Protein AF-A0AA44NGI5-F1 (afdb_monomer_lite)

Secondary structure (DSSP, 8-state):
------TT-EESS-EE-TT-------TT-EESS-EE-TTS------TT-EESS-EE--GGG-TTEEEEEEETTTTEEEEEEE-SSSEEEEETTEEEEHHHHHHHHHTT--HHHHHHHHHHHHHHHHHHHHHHS---

Structure (mmCIF, N/CA/C/O backbone):
data_AF-A0AA44NGI5-F1
#
_entry.id   AF-A0AA44NGI5-F1
#
loop_
_atom_site.group_PDB
_atom_site.id
_atom_site.type_symbol
_atom_site.label_atom_id
_atom_site.label_alt_id
_atom_site.label_comp_id
_atom_site.label_asym_id
_atom_site.label_entity_id
_atom_site.label_seq_id
_atom_site.pdbx_PDB_ins_code
_atom_site.Cartn_x
_atom_site.Cartn_y
_atom_site.Cartn_z
_atom_site.occupancy
_atom_site.B_iso_or_equiv
_atom_site.auth_seq_id
_atom_site.auth_comp_id
_atom_site.auth_asym_id
_atom_site.auth_atom_id
_atom_site.pdbx_PDB_model_num
ATOM 1 N N . SER A 1 1 ? -25.410 -7.204 5.770 1.00 76.94 1 SER A N 1
ATOM 2 C CA . SER A 1 1 ? -24.170 -6.489 5.406 1.00 76.94 1 SER A CA 1
ATOM 3 C C . SER A 1 1 ? -23.171 -6.685 6.531 1.00 76.94 1 SER A C 1
ATOM 5 O O . SER A 1 1 ? -23.611 -6.686 7.675 1.00 76.94 1 SER A O 1
ATOM 7 N N . ILE A 1 2 ? -21.887 -6.899 6.233 1.00 86.56 2 ILE A N 1
ATOM 8 C CA . ILE A 1 2 ? -20.831 -6.943 7.256 1.00 86.56 2 ILE A CA 1
ATOM 9 C C . ILE A 1 2 ? -20.459 -5.514 7.665 1.00 86.56 2 ILE A C 1
ATOM 11 O O . ILE A 1 2 ? -20.371 -4.628 6.813 1.00 86.56 2 ILE A O 1
ATOM 15 N N . THR A 1 3 ? -20.280 -5.290 8.965 1.00 91.75 3 THR A N 1
ATOM 16 C CA . THR A 1 3 ? -19.990 -3.964 9.537 1.00 91.75 3 THR A CA 1
ATOM 17 C C . THR A 1 3 ? -18.663 -3.908 10.290 1.00 91.75 3 THR A C 1
ATOM 19 O O . THR A 1 3 ? -18.153 -2.817 10.512 1.00 91.75 3 THR A O 1
ATOM 22 N N . ALA A 1 4 ? -18.082 -5.057 10.648 1.00 95.25 4 ALA A N 1
ATOM 23 C CA . ALA A 1 4 ? -16.792 -5.161 11.325 1.00 95.25 4 ALA A CA 1
ATOM 24 C C . ALA A 1 4 ? -16.111 -6.499 11.002 1.00 95.25 4 ALA A C 1
ATOM 26 O O . ALA A 1 4 ? -16.779 -7.472 10.641 1.00 95.25 4 ALA A O 1
ATOM 27 N N . LEU A 1 5 ? -14.788 -6.538 11.157 1.00 97.12 5 LEU A N 1
ATOM 28 C CA . LEU A 1 5 ? -13.979 -7.756 11.108 1.00 97.12 5 LEU A CA 1
ATOM 29 C C . LEU A 1 5 ? -13.543 -8.137 12.529 1.00 97.12 5 LEU A C 1
ATOM 31 O O . LEU A 1 5 ? -13.400 -7.244 13.363 1.00 97.12 5 LEU A O 1
ATOM 35 N N . PRO A 1 6 ? -13.326 -9.431 12.816 1.00 95.94 6 PRO A N 1
ATOM 36 C CA . PRO A 1 6 ? -12.776 -9.849 14.098 1.00 95.94 6 PRO A CA 1
ATOM 37 C C . PRO A 1 6 ? -11.328 -9.375 14.263 1.00 95.94 6 PRO A C 1
ATOM 39 O O . PRO A 1 6 ? -10.570 -9.297 13.292 1.00 95.94 6 PRO A O 1
ATOM 42 N N . ASP A 1 7 ? -10.933 -9.125 15.509 1.00 95.56 7 ASP A N 1
ATOM 43 C CA . ASP A 1 7 ? -9.549 -8.810 15.855 1.00 95.56 7 ASP A CA 1
ATOM 44 C C . ASP A 1 7 ? -8.605 -9.955 15.462 1.00 95.56 7 ASP A C 1
ATOM 46 O O . ASP A 1 7 ? -8.960 -11.133 15.536 1.00 95.56 7 ASP A O 1
ATOM 50 N N . ASN A 1 8 ? -7.376 -9.604 15.068 1.00 93.44 8 ASN A N 1
ATOM 51 C CA . ASN A 1 8 ? -6.327 -10.552 14.661 1.00 93.44 8 ASN A CA 1
ATOM 52 C C . ASN A 1 8 ? -6.733 -11.488 13.503 1.00 93.44 8 ASN A C 1
ATOM 54 O O . ASN A 1 8 ? -6.226 -12.608 13.386 1.00 93.44 8 ASN A O 1
ATOM 58 N N . LEU A 1 9 ? -7.652 -11.045 12.635 1.00 97.31 9 LEU A N 1
ATOM 59 C CA . LEU A 1 9 ? -8.062 -11.809 11.462 1.00 97.31 9 LEU A CA 1
ATOM 60 C C . LEU A 1 9 ? -6.860 -12.116 10.558 1.00 97.31 9 LEU A C 1
ATOM 62 O O . LEU A 1 9 ? -6.165 -11.218 10.082 1.00 97.31 9 LEU A O 1
ATOM 66 N N . THR A 1 10 ? -6.677 -13.402 10.264 1.00 98.06 10 THR A N 1
ATOM 67 C CA . THR A 1 10 ? -5.728 -13.889 9.260 1.00 98.06 10 THR A CA 1
ATOM 68 C C . THR A 1 10 ? -6.492 -14.533 8.111 1.00 98.06 10 THR A C 1
ATOM 70 O O . THR A 1 10 ? -7.243 -15.488 8.307 1.00 98.06 10 THR A O 1
ATOM 73 N N . VAL A 1 11 ? -6.278 -14.032 6.898 1.00 98.19 11 VAL A N 1
ATOM 74 C CA . VAL A 1 11 ? -6.836 -14.575 5.657 1.00 98.19 11 VAL A CA 1
ATOM 75 C C . VAL A 1 11 ? -5.684 -15.096 4.809 1.00 98.19 11 VAL A C 1
ATOM 77 O O . VAL A 1 11 ? -4.887 -14.314 4.311 1.00 98.19 11 VAL A O 1
ATOM 80 N N . GLY A 1 12 ? -5.583 -16.413 4.608 1.00 97.75 12 GLY A N 1
ATOM 81 C CA . GLY A 1 12 ? -4.478 -17.004 3.833 1.00 97.75 12 GLY A CA 1
ATOM 82 C C . GLY A 1 12 ? -4.503 -16.684 2.330 1.00 97.75 12 GLY A C 1
ATOM 83 O O . GLY A 1 12 ? -3.488 -16.819 1.657 1.00 97.75 12 GLY A O 1
ATOM 84 N N . GLY A 1 13 ? -5.655 -16.259 1.806 1.00 97.38 13 GLY A N 1
ATOM 85 C CA . GLY A 1 13 ? -5.859 -15.918 0.400 1.00 97.38 13 GLY A CA 1
ATOM 86 C C . GLY A 1 13 ? -6.241 -14.455 0.209 1.00 97.38 13 GLY A C 1
ATOM 87 O O . GLY A 1 13 ? -5.542 -13.549 0.657 1.00 97.38 13 GLY A O 1
ATOM 88 N N . TRP A 1 14 ? -7.349 -14.228 -0.487 1.00 97.81 14 TRP A N 1
ATOM 89 C CA . TRP A 1 14 ? -7.834 -12.897 -0.848 1.00 97.81 14 TRP A CA 1
ATOM 90 C C . TRP A 1 14 ? -8.938 -12.426 0.092 1.00 97.81 14 TRP A C 1
ATOM 92 O O . TRP A 1 14 ? -9.757 -13.234 0.532 1.00 97.81 14 TRP A O 1
ATOM 102 N N . LEU A 1 15 ? -8.985 -11.122 0.356 1.00 98.12 15 LEU A N 1
ATOM 103 C CA . LEU A 1 15 ? -10.035 -10.491 1.147 1.00 98.12 15 LEU A CA 1
ATOM 104 C C . LEU A 1 15 ? -10.689 -9.358 0.345 1.00 98.12 15 LEU A C 1
ATOM 106 O O . LEU A 1 15 ? -10.100 -8.296 0.141 1.00 98.12 15 LEU A O 1
ATOM 110 N N . ASP A 1 16 ? -11.923 -9.593 -0.099 1.00 97.81 16 ASP A N 1
ATOM 111 C CA . ASP A 1 16 ? -12.752 -8.599 -0.783 1.00 97.81 16 ASP A CA 1
ATOM 112 C C . ASP A 1 16 ? -13.710 -7.930 0.208 1.00 97.81 16 ASP A C 1
ATOM 114 O O . ASP A 1 16 ? -14.645 -8.562 0.703 1.00 97.81 16 ASP A O 1
ATOM 118 N N . LEU A 1 17 ? -13.479 -6.649 0.501 1.00 97.88 17 LEU A N 1
ATOM 119 C CA . LEU A 1 17 ? -14.368 -5.812 1.313 1.00 97.88 17 LEU A CA 1
ATOM 120 C C . LEU A 1 17 ? -15.070 -4.745 0.465 1.00 97.88 17 LEU A C 1
ATOM 122 O O . LEU A 1 17 ? -15.661 -3.807 1.015 1.00 97.88 17 LEU A O 1
ATOM 126 N N . ARG A 1 18 ? -15.017 -4.858 -0.865 1.00 97.44 18 ARG A N 1
ATOM 127 C CA . ARG A 1 18 ? -15.492 -3.829 -1.783 1.00 97.44 18 ARG A CA 1
ATOM 128 C C . ARG A 1 18 ? -16.975 -3.537 -1.571 1.00 97.44 18 ARG A C 1
ATOM 130 O O . ARG A 1 18 ? -17.823 -4.420 -1.662 1.00 97.44 18 ARG A O 1
ATOM 137 N N . GLY A 1 19 ? -17.299 -2.267 -1.334 1.00 96.62 19 GLY A N 1
ATOM 138 C CA . GLY A 1 19 ? -18.678 -1.807 -1.136 1.00 96.62 19 GLY A CA 1
ATOM 139 C C . GLY A 1 19 ? -19.339 -2.270 0.168 1.00 96.62 19 GLY A C 1
ATOM 140 O O . GLY A 1 19 ? -20.548 -2.106 0.324 1.00 96.62 19 GLY A O 1
ATOM 141 N N . THR A 1 20 ? -18.580 -2.851 1.101 1.00 97.31 20 THR A N 1
ATOM 142 C CA . THR A 1 20 ? -19.091 -3.175 2.439 1.00 97.31 20 THR A CA 1
ATOM 143 C C . THR A 1 20 ? -19.243 -1.914 3.294 1.00 97.31 20 THR A C 1
ATOM 145 O O . THR A 1 20 ? -18.632 -0.879 3.029 1.00 97.31 20 THR A O 1
ATOM 148 N N . SER A 1 21 ? -20.044 -2.005 4.359 1.00 96.31 21 SER A N 1
ATOM 149 C CA . SER A 1 21 ? -20.269 -0.908 5.314 1.00 96.31 21 SER A CA 1
ATOM 150 C C . SER A 1 21 ? -19.185 -0.818 6.397 1.00 96.31 21 SER A C 1
ATOM 152 O O . SER A 1 21 ? -19.403 -0.182 7.424 1.00 96.31 21 SER A O 1
ATOM 154 N N . ILE A 1 22 ? -18.043 -1.481 6.196 1.00 96.81 22 ILE A N 1
ATOM 155 C CA . ILE A 1 22 ? -16.914 -1.442 7.124 1.00 96.81 22 ILE A CA 1
ATOM 156 C C . ILE A 1 22 ? -16.314 -0.033 7.131 1.00 96.81 22 ILE A C 1
ATOM 158 O O . ILE A 1 22 ? -16.100 0.586 6.083 1.00 96.81 22 ILE A O 1
ATOM 162 N N . THR A 1 23 ? -16.036 0.455 8.335 1.00 96.88 23 THR A N 1
ATOM 163 C CA . THR A 1 23 ? -15.467 1.784 8.591 1.00 96.88 23 THR A CA 1
ATOM 164 C C . THR A 1 23 ? -14.026 1.731 9.098 1.00 96.88 23 THR A C 1
ATOM 166 O O . THR A 1 23 ? -13.324 2.732 9.002 1.00 96.88 23 THR A O 1
ATOM 169 N N . ALA A 1 24 ? -13.563 0.581 9.596 1.00 97.31 24 ALA A N 1
ATOM 170 C CA . ALA A 1 24 ? -12.203 0.383 10.092 1.00 97.31 24 ALA A CA 1
ATOM 171 C C . ALA A 1 24 ? -11.735 -1.066 9.889 1.00 97.31 24 ALA A C 1
ATOM 173 O O . ALA A 1 24 ? -12.543 -1.997 9.876 1.00 97.31 24 ALA A O 1
ATOM 174 N N . LEU A 1 25 ? -10.422 -1.247 9.744 1.00 97.94 25 LEU A N 1
ATOM 175 C CA . LEU A 1 25 ? -9.769 -2.557 9.769 1.00 97.94 25 LEU A CA 1
ATOM 176 C C . LEU A 1 25 ? -9.224 -2.826 11.181 1.00 97.94 25 LEU A C 1
ATOM 178 O O . LEU A 1 25 ? -8.830 -1.870 11.846 1.00 97.94 25 LEU A O 1
ATOM 182 N N . PRO A 1 26 ? -9.168 -4.090 11.633 1.00 96.31 26 PRO A N 1
ATOM 183 C CA . PRO A 1 26 ? -8.514 -4.434 12.889 1.00 96.31 26 PRO A CA 1
ATOM 184 C C . PRO A 1 26 ? -6.997 -4.256 12.755 1.00 96.31 26 PRO A C 1
ATOM 186 O O . PRO A 1 26 ? -6.440 -4.499 11.680 1.00 96.31 26 PRO A O 1
ATOM 189 N N . ASP A 1 27 ? -6.330 -3.886 13.851 1.00 93.75 27 ASP A N 1
ATOM 190 C CA . ASP A 1 27 ? -4.924 -3.464 13.819 1.00 93.75 27 ASP A CA 1
ATOM 191 C C . ASP A 1 27 ? -3.988 -4.511 13.205 1.00 93.75 27 ASP A C 1
ATOM 193 O O . ASP A 1 27 ? -3.142 -4.181 12.379 1.00 93.75 27 ASP A O 1
ATOM 197 N N . ASN A 1 28 ? -4.183 -5.784 13.559 1.00 93.75 28 ASN A N 1
ATOM 198 C CA . ASN A 1 28 ? -3.326 -6.906 13.161 1.00 93.75 28 ASN A CA 1
ATOM 199 C C . ASN A 1 28 ? -3.899 -7.720 11.984 1.00 93.75 28 ASN A C 1
ATOM 201 O O . ASN A 1 28 ? -3.768 -8.947 11.950 1.00 93.75 28 ASN A O 1
ATOM 205 N N . LEU A 1 29 ? -4.586 -7.068 11.039 1.00 97.19 29 LEU A N 1
ATOM 206 C CA . LEU A 1 29 ? -5.109 -7.744 9.850 1.00 97.19 29 LEU A CA 1
ATOM 207 C C . LEU A 1 29 ? -3.965 -8.282 8.977 1.00 97.19 29 LEU A C 1
ATOM 209 O O . LEU A 1 29 ? -3.137 -7.522 8.471 1.00 97.19 29 LEU A O 1
ATOM 213 N N . THR A 1 30 ? -3.975 -9.593 8.735 1.00 97.31 30 THR A N 1
ATOM 214 C CA . THR A 1 30 ? -3.052 -10.257 7.805 1.00 97.31 30 THR A CA 1
ATOM 215 C C . THR A 1 30 ? -3.817 -10.872 6.637 1.00 97.31 30 THR A C 1
ATOM 217 O O . THR A 1 30 ? -4.721 -11.683 6.837 1.00 97.31 30 THR A O 1
ATOM 220 N N . VAL A 1 31 ? -3.437 -10.522 5.408 1.00 98.06 31 VAL A N 1
ATOM 221 C CA . VAL A 1 31 ? -4.006 -11.056 4.161 1.00 98.06 31 VAL A CA 1
ATOM 222 C C . VAL A 1 31 ? -2.879 -11.618 3.296 1.00 98.06 31 VAL A C 1
ATOM 224 O O . VAL A 1 31 ? -1.964 -10.894 2.924 1.00 98.06 31 VAL A O 1
ATOM 227 N N . GLY A 1 32 ? -2.925 -12.905 2.957 1.00 97.69 32 GLY A N 1
ATOM 228 C CA . GLY A 1 32 ? -1.864 -13.594 2.214 1.00 97.69 32 GLY A CA 1
ATOM 229 C C . GLY A 1 32 ? -1.790 -13.228 0.728 1.00 97.69 32 GLY A C 1
ATOM 230 O O . GLY A 1 32 ? -0.732 -13.351 0.120 1.00 97.69 32 GLY A O 1
ATOM 231 N N . GLY A 1 33 ? -2.889 -12.758 0.138 1.00 96.94 33 GLY A N 1
ATOM 232 C CA . GLY A 1 33 ? -2.953 -12.283 -1.243 1.00 96.94 33 GLY A CA 1
ATOM 233 C C . GLY A 1 33 ? -3.406 -10.829 -1.330 1.00 96.94 33 GLY A C 1
ATOM 234 O O . GLY A 1 33 ? -2.785 -9.963 -0.723 1.00 96.94 33 GLY A O 1
ATOM 235 N N . TRP A 1 34 ? -4.445 -10.529 -2.118 1.00 97.56 34 TRP A N 1
ATOM 236 C CA . TRP A 1 34 ? -4.930 -9.157 -2.279 1.00 97.56 34 TRP A CA 1
ATOM 237 C C . TRP A 1 34 ? -6.020 -8.771 -1.275 1.00 97.56 34 TRP A C 1
ATOM 239 O O . TRP A 1 34 ? -6.818 -9.608 -0.850 1.00 97.56 34 TRP A O 1
ATOM 249 N N . LEU A 1 35 ? -6.058 -7.479 -0.951 1.00 98.19 35 LEU A N 1
ATOM 250 C CA . LEU A 1 35 ? -7.065 -6.818 -0.128 1.00 98.19 35 LEU A CA 1
ATOM 251 C C . LEU A 1 35 ? -7.742 -5.714 -0.953 1.00 98.19 35 LEU A C 1
ATOM 253 O O . LEU A 1 35 ? -7.064 -4.810 -1.445 1.00 98.19 35 LEU A O 1
ATOM 257 N N . ASP A 1 36 ? -9.066 -5.776 -1.110 1.00 98.06 36 ASP A N 1
ATOM 258 C CA . ASP A 1 36 ? -9.848 -4.738 -1.798 1.00 98.06 36 ASP A CA 1
ATOM 259 C C . ASP A 1 36 ? -10.740 -3.969 -0.820 1.00 98.06 36 ASP A C 1
ATOM 261 O O . ASP A 1 36 ? -11.684 -4.514 -0.253 1.00 98.06 36 ASP A O 1
ATOM 265 N N . LEU A 1 37 ? -10.440 -2.683 -0.645 1.00 98.06 37 LEU A N 1
ATOM 266 C CA . LEU A 1 37 ? -11.145 -1.744 0.229 1.00 98.06 37 LEU A CA 1
ATOM 267 C C . LEU A 1 37 ? -11.987 -0.731 -0.559 1.00 98.06 37 LEU A C 1
ATOM 269 O O . LEU A 1 37 ? -12.525 0.220 0.019 1.00 98.06 37 LEU A O 1
ATOM 273 N N . ARG A 1 38 ? -12.086 -0.853 -1.888 1.00 97.25 38 ARG A N 1
ATOM 274 C CA . ARG A 1 38 ? -12.751 0.163 -2.716 1.00 97.25 38 ARG A CA 1
ATOM 275 C C . ARG A 1 38 ? -14.235 0.267 -2.367 1.00 97.25 38 ARG A C 1
ATOM 277 O O . ARG A 1 38 ? -14.951 -0.719 -2.255 1.00 97.25 38 ARG A O 1
ATOM 284 N N . GLY A 1 39 ? -14.732 1.492 -2.230 1.00 96.69 39 GLY A N 1
ATOM 285 C CA . GLY A 1 39 ? -16.141 1.723 -1.895 1.00 96.69 39 GLY A CA 1
ATOM 286 C C . GLY A 1 39 ? -16.512 1.425 -0.439 1.00 96.69 39 GLY A C 1
ATOM 287 O O . GLY A 1 39 ? -17.696 1.454 -0.130 1.00 96.69 39 GLY A O 1
ATOM 288 N N . THR A 1 40 ? -15.536 1.176 0.438 1.00 97.50 40 THR A N 1
ATOM 289 C CA . THR A 1 40 ? -15.743 1.208 1.894 1.00 97.50 40 THR A CA 1
ATOM 290 C C . THR A 1 40 ? -15.733 2.649 2.420 1.00 97.50 40 THR A C 1
ATOM 292 O O . THR A 1 40 ? -15.393 3.595 1.695 1.00 97.50 40 THR A O 1
ATOM 295 N N . SER A 1 41 ? -16.091 2.808 3.696 1.00 96.62 41 SER A N 1
ATOM 296 C CA . SER A 1 41 ? -15.997 4.069 4.442 1.00 96.62 41 SER A CA 1
ATOM 297 C C . SER A 1 41 ? -14.711 4.171 5.273 1.00 96.62 41 SER A C 1
ATOM 299 O O . SER A 1 41 ? -14.633 5.009 6.165 1.00 96.62 41 SER A O 1
ATOM 301 N N . ILE A 1 42 ? -13.716 3.323 4.997 1.00 97.94 42 ILE A N 1
ATOM 302 C CA . ILE A 1 42 ? -12.412 3.354 5.662 1.00 97.94 42 ILE A CA 1
ATOM 303 C C . ILE A 1 42 ? -11.669 4.632 5.265 1.00 97.94 42 ILE A C 1
ATOM 305 O O . ILE A 1 42 ? -11.548 4.943 4.079 1.00 97.94 42 ILE A O 1
ATOM 309 N N . THR A 1 43 ? -11.152 5.345 6.266 1.00 97.75 43 THR A N 1
ATOM 310 C CA . THR A 1 43 ? -10.385 6.589 6.085 1.00 97.75 43 THR A CA 1
ATOM 311 C C . THR A 1 43 ? -8.939 6.491 6.556 1.00 97.75 43 THR A C 1
ATOM 313 O O . THR A 1 43 ? -8.176 7.419 6.329 1.00 97.75 43 THR A O 1
ATOM 316 N N . ALA A 1 44 ? -8.542 5.402 7.211 1.00 97.00 44 ALA A N 1
ATOM 317 C CA . ALA A 1 44 ? -7.172 5.175 7.662 1.00 97.00 44 ALA A CA 1
ATOM 318 C C . ALA A 1 44 ? -6.839 3.679 7.625 1.00 97.00 44 ALA A C 1
ATOM 320 O O . ALA A 1 44 ? -7.719 2.836 7.813 1.00 97.00 44 ALA A O 1
ATOM 321 N N . LEU A 1 45 ? -5.573 3.357 7.371 1.00 97.19 45 LEU A N 1
ATOM 322 C CA . LEU A 1 45 ? -5.047 1.993 7.445 1.00 97.19 45 LEU A CA 1
ATOM 323 C C . LEU A 1 45 ? -4.404 1.749 8.820 1.00 97.19 45 LEU A C 1
ATOM 325 O O . LEU A 1 45 ? -3.836 2.690 9.370 1.00 97.19 45 LEU A O 1
ATOM 329 N N . PRO A 1 46 ? -4.463 0.528 9.376 1.00 95.12 46 PRO A N 1
ATOM 330 C CA . PRO A 1 46 ? -3.851 0.253 10.666 1.00 95.12 46 PRO A CA 1
ATOM 331 C C . PRO A 1 46 ? -2.334 0.093 10.561 1.00 95.12 46 PRO A C 1
ATOM 333 O O . PRO A 1 46 ? -1.811 -0.371 9.543 1.00 95.12 46 PRO A O 1
ATOM 336 N N . ASP A 1 47 ? -1.647 0.389 11.663 1.00 90.38 47 ASP A N 1
ATOM 337 C CA . ASP A 1 47 ? -0.192 0.306 11.754 1.00 90.38 47 ASP A CA 1
ATOM 338 C C . ASP A 1 47 ? 0.337 -1.132 11.645 1.00 90.38 47 ASP A C 1
ATOM 340 O O . ASP A 1 47 ? 1.502 -1.294 11.355 1.00 90.38 47 ASP A O 1
ATOM 344 N N . ASN A 1 48 ? -0.450 -2.202 11.801 1.00 92.62 48 ASN A N 1
ATOM 345 C CA . ASN A 1 48 ? 0.061 -3.579 11.646 1.00 92.62 48 ASN A CA 1
ATOM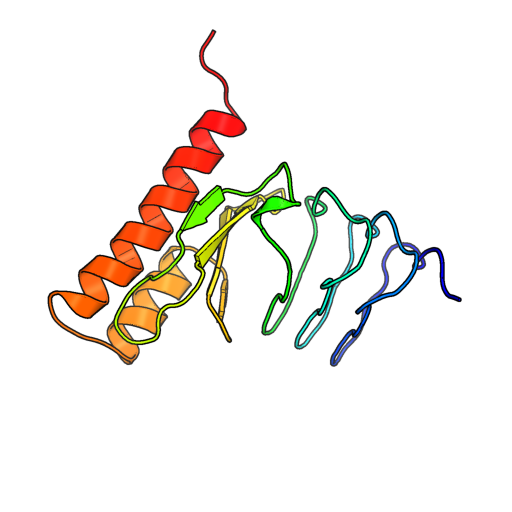 346 C C . ASN A 1 48 ? -0.572 -4.340 10.466 1.00 92.62 48 ASN A C 1
ATOM 348 O O . ASN A 1 48 ? -0.617 -5.574 10.464 1.00 92.62 48 ASN A O 1
ATOM 352 N N . LEU A 1 49 ? -1.021 -3.618 9.428 1.00 95.31 49 LEU A N 1
ATOM 353 C CA . LEU A 1 49 ? -1.554 -4.229 8.210 1.00 95.31 49 LEU A CA 1
ATOM 354 C C . LEU A 1 49 ? -0.472 -5.010 7.447 1.00 95.31 49 LEU A C 1
ATOM 356 O O . LEU A 1 49 ? 0.523 -4.445 6.990 1.00 95.31 49 LEU A O 1
ATOM 360 N N . THR A 1 50 ? -0.726 -6.296 7.202 1.00 94.31 50 THR A N 1
ATOM 361 C CA . THR A 1 50 ? 0.098 -7.131 6.318 1.00 94.31 50 THR A CA 1
ATOM 362 C C . THR A 1 50 ? -0.717 -7.609 5.121 1.00 94.31 50 THR A C 1
ATOM 364 O O . THR A 1 50 ? -1.765 -8.231 5.284 1.00 94.31 50 THR A O 1
ATOM 367 N N . VAL A 1 51 ? -0.217 -7.355 3.908 1.00 96.06 51 VAL A N 1
ATOM 368 C CA . VAL A 1 51 ? -0.804 -7.820 2.641 1.00 96.06 51 VAL A CA 1
ATOM 369 C C . VAL A 1 51 ? 0.290 -8.516 1.831 1.00 96.06 51 VAL A C 1
ATOM 371 O O . VAL A 1 51 ? 1.356 -7.946 1.627 1.00 96.06 51 VAL A O 1
ATOM 374 N N . GLY A 1 52 ? 0.062 -9.754 1.397 1.00 94.50 52 GLY A N 1
ATOM 375 C CA . GLY A 1 52 ? 1.041 -10.536 0.629 1.00 94.50 52 GLY A CA 1
ATOM 376 C C . GLY A 1 52 ? 1.016 -10.266 -0.879 1.00 94.50 52 GLY A C 1
ATOM 377 O O . GLY A 1 52 ? 1.900 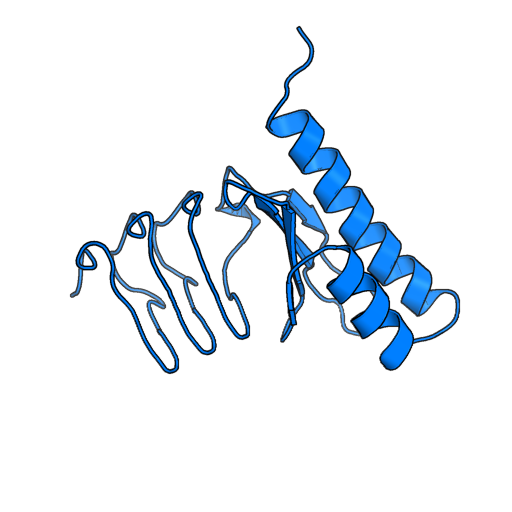-10.719 -1.601 1.00 94.50 52 GLY A O 1
ATOM 378 N N . GLY A 1 53 ? 0.008 -9.538 -1.365 1.00 93.25 53 GLY A N 1
ATOM 379 C CA . GLY A 1 53 ? -0.163 -9.191 -2.772 1.00 93.25 53 GLY A CA 1
ATOM 380 C C . GLY A 1 53 ? -0.574 -7.736 -2.976 1.00 93.25 53 GLY A C 1
ATOM 381 O O . GLY A 1 53 ? 0.154 -6.812 -2.645 1.00 93.25 53 GLY A O 1
ATOM 382 N N . SER A 1 54 ? -1.732 -7.514 -3.596 1.00 95.31 54 SER A N 1
ATOM 383 C CA . SER A 1 54 ? -2.184 -6.174 -4.002 1.00 95.31 54 SER A CA 1
ATOM 384 C C . SER A 1 54 ? -3.065 -5.517 -2.945 1.00 95.31 54 SER A C 1
ATOM 386 O O . SER A 1 54 ? -3.938 -6.173 -2.382 1.00 95.31 54 SER A O 1
ATOM 388 N N . LEU A 1 55 ? -2.913 -4.209 -2.744 1.00 97.31 55 LEU A N 1
ATOM 389 C CA . LEU A 1 55 ? -3.829 -3.408 -1.933 1.00 97.31 55 LEU A CA 1
ATOM 390 C C . LEU A 1 55 ? -4.606 -2.446 -2.837 1.00 97.31 55 LEU A C 1
ATOM 392 O O . LEU A 1 55 ? -4.036 -1.510 -3.399 1.00 97.31 55 LEU A O 1
ATOM 396 N N . TYR A 1 56 ? -5.909 -2.681 -2.985 1.00 96.75 56 TYR A N 1
ATOM 397 C CA . TYR A 1 56 ? -6.793 -1.836 -3.783 1.00 96.75 56 TYR A CA 1
ATOM 398 C C . TYR A 1 56 ? -7.602 -0.916 -2.877 1.00 96.75 56 TYR A C 1
ATOM 400 O O . TYR A 1 56 ? -8.422 -1.364 -2.081 1.00 96.75 56 TYR A O 1
ATOM 408 N N . LEU A 1 57 ? -7.404 0.390 -3.026 1.00 96.81 57 LEU A N 1
ATOM 409 C CA . LEU A 1 57 ? -8.135 1.415 -2.290 1.00 96.81 57 LEU A CA 1
ATOM 410 C C . LEU A 1 57 ? -8.221 2.706 -3.109 1.00 96.81 57 LEU A C 1
ATOM 412 O O . LEU A 1 57 ? -7.683 2.794 -4.212 1.00 96.81 57 LEU A O 1
ATOM 416 N N . ARG A 1 58 ? -8.941 3.687 -2.569 1.00 96.19 58 ARG A N 1
ATOM 417 C CA . ARG A 1 58 ? -8.999 5.059 -3.076 1.00 96.19 58 ARG A CA 1
ATOM 418 C C . ARG A 1 58 ? -8.098 5.929 -2.198 1.00 96.19 58 ARG A C 1
ATOM 420 O O . ARG A 1 58 ? -8.546 6.287 -1.107 1.00 96.19 58 ARG A O 1
ATOM 427 N N . PRO A 1 59 ? -6.831 6.178 -2.576 1.00 96.25 59 PRO A N 1
ATOM 428 C CA . PRO A 1 59 ? -5.871 6.811 -1.673 1.00 96.25 59 PRO A CA 1
ATOM 429 C C . PRO A 1 59 ? -6.270 8.243 -1.311 1.00 96.25 59 PRO A C 1
ATOM 431 O O . PRO A 1 59 ? -5.941 8.699 -0.225 1.00 96.25 59 PRO A O 1
ATOM 434 N N . GLU A 1 60 ? -7.070 8.913 -2.142 1.00 95.94 60 GLU A N 1
ATOM 435 C CA . GLU A 1 60 ? -7.640 10.228 -1.851 1.00 95.94 60 GLU A CA 1
ATOM 436 C C . GLU A 1 60 ? -8.589 10.237 -0.639 1.00 95.94 60 GLU A C 1
ATOM 438 O O . GLU A 1 60 ? -8.879 11.299 -0.093 1.00 95.94 60 GLU A O 1
ATOM 443 N N . LYS A 1 61 ? -9.077 9.064 -0.210 1.00 97.06 61 LYS A N 1
ATOM 444 C CA . LYS A 1 61 ? -9.920 8.903 0.983 1.00 97.06 61 LYS A CA 1
ATOM 445 C C . LYS A 1 61 ? -9.150 8.484 2.233 1.00 97.06 61 LYS A C 1
ATOM 447 O O . LYS A 1 61 ? -9.751 8.438 3.304 1.00 97.06 61 LYS A O 1
ATOM 452 N N . ILE A 1 62 ? -7.871 8.142 2.104 1.00 97.62 62 ILE A N 1
ATOM 453 C CA . ILE A 1 62 ? -7.067 7.598 3.196 1.00 97.62 62 ILE A CA 1
ATOM 454 C C . ILE A 1 62 ? -6.155 8.699 3.737 1.00 97.62 62 ILE A C 1
ATOM 456 O O . ILE A 1 62 ? -5.366 9.288 3.004 1.00 97.62 62 ILE A O 1
ATOM 460 N N . THR A 1 63 ? -6.270 9.003 5.025 1.00 95.75 63 THR A N 1
ATOM 461 C CA . THR A 1 63 ? -5.605 10.154 5.647 1.00 95.75 63 THR A CA 1
ATOM 462 C C . THR A 1 63 ? -4.138 9.893 5.969 1.00 95.75 63 THR A C 1
ATOM 464 O O . THR A 1 63 ? -3.333 10.820 5.931 1.00 95.75 63 THR A O 1
ATOM 467 N N . ASN A 1 64 ? -3.772 8.642 6.250 1.00 95.81 64 ASN A N 1
ATOM 468 C CA . ASN A 1 64 ? -2.422 8.237 6.644 1.00 95.81 64 ASN A CA 1
ATOM 469 C C . ASN A 1 64 ? -1.621 7.590 5.502 1.00 95.81 64 ASN A C 1
ATOM 471 O O . ASN A 1 64 ? -0.830 6.672 5.719 1.00 95.81 64 ASN A O 1
ATOM 475 N N . VAL A 1 65 ? -1.817 8.090 4.280 1.00 97.50 65 VAL A N 1
ATOM 476 C CA . VAL A 1 65 ? -1.003 7.744 3.108 1.00 97.50 65 VAL A CA 1
ATOM 477 C C . VAL A 1 65 ? -0.557 8.998 2.356 1.00 97.50 65 VAL A C 1
ATOM 479 O O . VAL A 1 65 ? -1.086 10.104 2.511 1.00 97.50 65 VAL A O 1
ATOM 482 N N . SER A 1 66 ? 0.430 8.824 1.493 1.00 98.38 66 SER A N 1
ATOM 483 C CA . SER A 1 66 ? 0.763 9.758 0.417 1.00 98.38 66 SER A CA 1
ATOM 484 C C . SER A 1 66 ? 0.737 8.988 -0.896 1.00 98.38 66 SER A C 1
ATOM 486 O O . SER A 1 66 ? 0.980 7.781 -0.915 1.00 98.38 66 SER A O 1
ATOM 488 N N . TYR A 1 67 ? 0.423 9.654 -2.005 1.00 98.50 67 TYR A N 1
ATOM 489 C CA . TYR A 1 67 ? 0.272 8.963 -3.281 1.00 98.50 67 TYR A CA 1
ATOM 490 C C . TYR A 1 67 ? 0.672 9.820 -4.478 1.00 98.50 67 TYR A C 1
ATOM 492 O O . TYR A 1 67 ? 0.712 11.050 -4.418 1.00 98.50 67 TYR A O 1
ATOM 500 N N . ARG A 1 68 ? 0.987 9.145 -5.580 1.00 97.94 68 ARG A N 1
ATOM 501 C CA . ARG A 1 68 ? 1.211 9.724 -6.903 1.00 97.94 68 ARG A CA 1
ATOM 502 C C . ARG A 1 68 ? 0.370 8.947 -7.903 1.00 97.94 68 ARG A C 1
ATOM 504 O O . ARG A 1 68 ? 0.355 7.717 -7.897 1.00 97.94 68 ARG A O 1
ATOM 511 N N . GLU A 1 69 ? -0.334 9.670 -8.757 1.00 95.62 69 GLU A N 1
ATOM 512 C CA . GLU A 1 69 ? -1.090 9.098 -9.869 1.00 95.62 69 GLU A CA 1
ATOM 513 C C . GLU A 1 69 ? -0.291 9.206 -11.165 1.00 95.62 69 GLU A C 1
ATOM 515 O O . GLU A 1 69 ? 0.724 9.901 -11.225 1.00 95.62 69 GLU A O 1
ATOM 520 N N . ASN A 1 70 ? -0.755 8.526 -12.216 1.00 93.94 70 ASN A N 1
ATOM 521 C CA . ASN A 1 70 ? -0.164 8.600 -13.555 1.00 93.94 70 ASN A CA 1
ATOM 522 C C . ASN A 1 70 ? 1.343 8.274 -13.582 1.00 93.94 70 ASN A C 1
ATOM 524 O O . ASN A 1 70 ? 2.100 8.828 -14.378 1.00 93.94 70 ASN A O 1
ATOM 528 N N . CYS A 1 71 ? 1.791 7.369 -12.708 1.00 91.75 71 CYS A N 1
ATOM 529 C CA . CYS A 1 71 ? 3.197 7.000 -12.608 1.00 91.75 71 CYS A CA 1
ATOM 530 C C . CYS A 1 71 ? 3.583 5.997 -13.699 1.00 91.75 71 CYS A C 1
ATOM 532 O O . CYS A 1 71 ? 3.003 4.909 -13.799 1.00 91.75 71 CYS A O 1
ATOM 534 N N . GLY A 1 72 ? 4.602 6.369 -14.478 1.00 83.19 72 GLY A N 1
ATOM 535 C CA . GLY A 1 72 ? 5.177 5.570 -15.558 1.00 83.19 72 GLY A CA 1
ATOM 536 C C . GLY A 1 72 ? 4.193 5.222 -16.682 1.00 83.19 72 GLY A C 1
ATOM 537 O O . GLY A 1 72 ? 3.067 5.706 -16.738 1.00 83.19 72 GLY A O 1
ATOM 538 N N . TYR A 1 73 ? 4.616 4.350 -17.602 1.00 78.94 73 TYR A N 1
ATOM 539 C CA . TYR A 1 73 ? 3.845 4.037 -18.818 1.00 78.94 73 TYR A CA 1
ATOM 540 C C . TYR A 1 73 ? 2.495 3.350 -18.581 1.00 78.94 73 TYR A C 1
ATOM 542 O O . TYR A 1 73 ? 1.656 3.327 -19.473 1.00 78.94 73 TYR A O 1
ATOM 550 N N . SER A 1 74 ? 2.285 2.746 -17.410 1.00 81.12 74 SER A N 1
ATOM 551 C CA . SER A 1 74 ? 1.031 2.057 -17.085 1.00 81.12 74 SER A CA 1
ATOM 552 C C . SER A 1 74 ? 0.047 2.941 -16.311 1.00 81.12 74 SER A C 1
ATOM 554 O O . SER A 1 74 ? -0.917 2.401 -15.775 1.00 81.12 74 SER A O 1
ATOM 556 N N . SER A 1 75 ? 0.312 4.250 -16.198 1.00 88.25 75 SER A N 1
ATOM 557 C CA . SER A 1 75 ? -0.496 5.213 -15.435 1.00 88.25 75 SER A CA 1
ATOM 558 C C . SER A 1 75 ? -0.883 4.692 -14.050 1.00 88.25 75 SER A C 1
ATOM 560 O O . SER A 1 75 ? -2.050 4.704 -13.660 1.00 88.25 75 SER A O 1
ATOM 562 N N . ARG A 1 76 ? 0.100 4.158 -13.315 1.00 89.62 76 ARG A N 1
ATOM 563 C CA . ARG A 1 76 ? -0.162 3.521 -12.022 1.00 89.62 76 ARG A CA 1
ATOM 564 C C . ARG A 1 76 ? -0.368 4.570 -10.947 1.00 89.62 76 ARG A C 1
ATOM 566 O O . ARG A 1 76 ? 0.302 5.600 -10.935 1.00 89.62 76 ARG A O 1
ATOM 573 N N . THR A 1 77 ? -1.231 4.240 -10.000 1.00 95.31 77 THR A N 1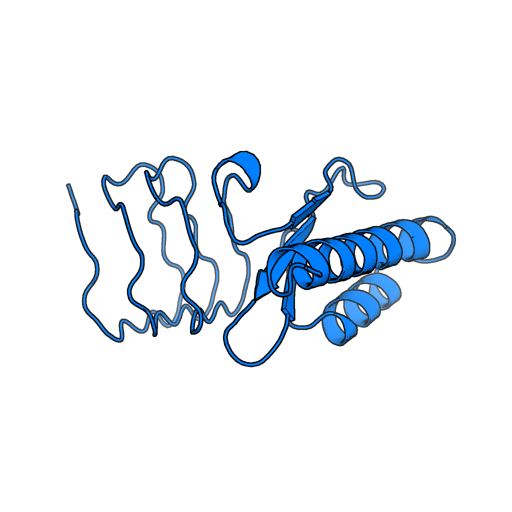
ATOM 574 C CA . THR A 1 77 ? -1.220 4.873 -8.688 1.00 95.31 77 THR A CA 1
ATOM 575 C C . THR A 1 77 ? -0.201 4.154 -7.815 1.00 95.31 77 THR A C 1
ATOM 577 O O . THR A 1 77 ? -0.225 2.925 -7.708 1.00 95.31 77 THR A O 1
ATOM 580 N N . ILE A 1 78 ? 0.700 4.927 -7.222 1.00 97.50 78 ILE A N 1
ATOM 581 C CA . ILE A 1 78 ? 1.663 4.483 -6.217 1.00 97.50 78 ILE A CA 1
ATOM 582 C C . ILE A 1 78 ? 1.287 5.188 -4.928 1.00 97.50 78 ILE A C 1
ATOM 584 O O . ILE A 1 78 ? 1.044 6.393 -4.951 1.00 97.50 78 ILE A O 1
ATOM 588 N N . PHE A 1 79 ? 1.241 4.467 -3.817 1.00 97.75 79 PHE A N 1
ATOM 589 C CA . PHE A 1 79 ? 1.061 5.096 -2.517 1.00 97.75 79 PHE A CA 1
ATOM 590 C C . PHE A 1 79 ? 1.957 4.472 -1.460 1.00 97.75 79 PHE A C 1
ATOM 592 O O . PHE A 1 79 ? 2.247 3.275 -1.509 1.00 97.75 79 PHE A O 1
ATOM 599 N N . ALA A 1 80 ? 2.398 5.309 -0.525 1.00 98.06 80 ALA A N 1
ATOM 600 C CA . ALA A 1 80 ? 3.135 4.898 0.654 1.00 98.06 80 ALA A CA 1
ATOM 601 C C . ALA A 1 80 ? 2.206 4.865 1.868 1.00 98.06 80 ALA A C 1
ATOM 603 O O . ALA A 1 80 ? 1.319 5.710 2.000 1.00 98.06 80 ALA A O 1
ATOM 604 N N . MET A 1 81 ? 2.445 3.917 2.767 1.00 96.81 81 MET A N 1
ATOM 605 C CA . MET A 1 81 ? 1.817 3.854 4.084 1.00 96.81 81 MET A CA 1
ATOM 606 C C . MET A 1 81 ? 2.850 3.497 5.153 1.00 96.81 81 MET A C 1
ATOM 608 O O . MET A 1 81 ? 3.867 2.874 4.845 1.00 96.81 81 MET A O 1
ATOM 612 N N . TRP A 1 82 ? 2.580 3.854 6.405 1.00 94.88 82 TRP A N 1
ATOM 613 C CA . TRP A 1 82 ? 3.349 3.377 7.552 1.00 94.88 82 TRP A CA 1
ATOM 614 C C . TRP A 1 82 ? 2.725 2.094 8.104 1.00 94.88 82 TRP A C 1
ATOM 616 O O . TRP A 1 82 ? 1.505 1.981 8.177 1.00 94.88 82 TRP A O 1
ATOM 626 N N . THR A 1 83 ? 3.566 1.126 8.469 1.00 88.75 83 THR A N 1
ATOM 627 C CA . THR A 1 83 ? 3.145 -0.150 9.073 1.00 88.75 83 THR A CA 1
ATOM 628 C C . THR A 1 83 ? 3.767 -0.359 10.450 1.00 88.75 83 THR A C 1
ATOM 630 O O . THR A 1 83 ? 4.245 -1.448 10.772 1.00 88.75 83 THR A O 1
ATOM 633 N N . GLY A 1 84 ? 3.817 0.691 11.276 1.00 84.38 84 GLY A N 1
ATOM 634 C CA . GLY A 1 84 ? 4.295 0.609 12.664 1.00 84.38 84 GLY A CA 1
ATOM 635 C C . GLY A 1 84 ? 5.811 0.402 12.799 1.00 84.38 84 GLY A C 1
ATOM 636 O O . GLY A 1 84 ? 6.403 0.768 13.810 1.00 84.38 84 GLY A O 1
ATOM 637 N N . LYS A 1 85 ? 6.442 -0.172 11.770 1.00 88.50 85 LYS A N 1
ATOM 638 C CA . LYS A 1 85 ? 7.847 -0.580 11.709 1.00 88.50 85 LYS A CA 1
ATOM 639 C C . LYS A 1 85 ? 8.574 0.048 10.530 1.00 88.50 85 LYS A C 1
ATOM 641 O O . LYS A 1 85 ? 9.723 0.452 10.664 1.00 88.50 85 LYS A O 1
ATOM 646 N N . GLU A 1 86 ? 7.920 0.095 9.374 1.00 93.94 86 GLU A N 1
ATOM 647 C CA . GLU A 1 86 ? 8.513 0.573 8.128 1.00 93.94 86 GLU A CA 1
ATOM 648 C C . GLU A 1 86 ? 7.465 1.205 7.209 1.00 93.94 86 GLU A C 1
ATOM 650 O O . GLU A 1 86 ? 6.259 0.937 7.313 1.00 93.94 86 GLU A O 1
ATOM 655 N N . PHE A 1 87 ? 7.949 2.012 6.265 1.00 96.38 87 PHE A N 1
ATOM 656 C CA . PHE A 1 87 ? 7.153 2.457 5.132 1.00 96.38 87 PHE A CA 1
ATOM 657 C C . PHE A 1 87 ? 6.992 1.334 4.113 1.00 96.38 87 PHE A C 1
ATOM 659 O O . PHE A 1 87 ? 7.959 0.664 3.745 1.00 96.38 87 PHE A O 1
ATOM 666 N N . ARG A 1 88 ? 5.774 1.186 3.597 1.00 97.19 88 ARG A N 1
ATOM 667 C CA . ARG A 1 88 ? 5.456 0.259 2.513 1.00 97.19 88 ARG A CA 1
ATOM 668 C C . ARG A 1 88 ? 4.891 0.986 1.315 1.00 97.19 88 ARG A C 1
ATOM 670 O O . ARG A 1 88 ? 4.112 1.921 1.470 1.00 97.19 88 ARG A O 1
ATOM 677 N N . ILE A 1 89 ? 5.264 0.516 0.132 1.00 98.12 89 ILE A N 1
ATOM 678 C CA . ILE A 1 89 ? 4.750 0.970 -1.152 1.00 98.12 89 ILE A CA 1
ATOM 679 C C . ILE A 1 89 ? 3.727 -0.033 -1.665 1.00 98.12 89 ILE A C 1
ATOM 681 O O . ILE A 1 89 ? 3.995 -1.231 -1.710 1.00 98.12 89 ILE A O 1
ATOM 685 N N . ALA A 1 90 ? 2.589 0.474 -2.125 1.00 97.06 90 ALA A N 1
ATOM 686 C CA . ALA A 1 90 ? 1.640 -0.258 -2.943 1.00 97.06 90 ALA A CA 1
ATOM 687 C C . ALA A 1 90 ? 1.659 0.289 -4.377 1.00 97.06 90 ALA A C 1
ATOM 689 O O . ALA A 1 90 ? 1.523 1.496 -4.588 1.00 97.06 90 ALA A O 1
ATOM 690 N N . ALA A 1 91 ? 1.816 -0.594 -5.367 1.00 94.88 91 ALA A N 1
ATOM 691 C CA . ALA A 1 91 ? 1.854 -0.216 -6.782 1.00 94.88 91 ALA A CA 1
ATOM 692 C C . ALA A 1 91 ? 1.340 -1.348 -7.691 1.00 94.88 91 ALA A C 1
ATOM 694 O O . ALA A 1 91 ? 2.085 -2.201 -8.182 1.00 94.88 91 ALA A O 1
ATOM 695 N N . GLY A 1 92 ? 0.035 -1.357 -7.967 1.00 89.88 92 GLY A N 1
ATOM 696 C CA . GLY A 1 92 ? -0.606 -2.431 -8.729 1.00 89.88 92 GLY A CA 1
ATOM 697 C C . GLY A 1 92 ? -0.521 -3.773 -8.000 1.00 89.88 92 GLY A C 1
ATOM 698 O O . GLY A 1 92 ? -1.183 -3.947 -6.987 1.00 89.88 92 GLY A O 1
ATOM 699 N N . CYS A 1 93 ? 0.269 -4.720 -8.520 1.00 89.81 93 CYS A N 1
ATOM 700 C CA . CYS A 1 93 ? 0.435 -6.042 -7.905 1.00 89.81 93 CYS A CA 1
ATOM 701 C C . CYS A 1 93 ? 1.484 -6.092 -6.786 1.00 89.81 93 CYS A C 1
ATOM 703 O O . CYS A 1 93 ? 1.695 -7.152 -6.208 1.00 89.81 93 CYS A O 1
ATOM 705 N N . PHE A 1 94 ? 2.154 -4.972 -6.520 1.00 94.50 94 PHE A N 1
ATOM 706 C CA . PHE A 1 94 ? 3.224 -4.868 -5.541 1.00 94.50 94 PHE A CA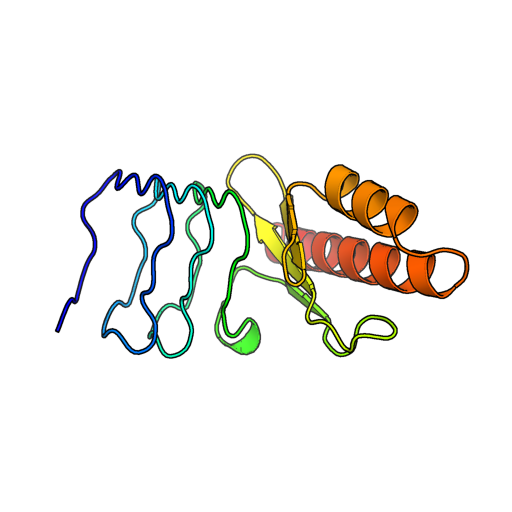 1
ATOM 707 C C . PHE A 1 94 ? 2.709 -4.319 -4.205 1.00 94.50 94 PHE A C 1
ATOM 709 O O . PHE A 1 94 ? 1.996 -3.311 -4.204 1.00 94.50 94 PHE A O 1
ATOM 716 N N . PHE A 1 95 ? 3.140 -4.936 -3.103 1.00 95.56 95 PHE A N 1
ATOM 717 C CA . PHE A 1 95 ? 3.101 -4.392 -1.746 1.00 95.56 95 PHE A CA 1
ATOM 718 C C . PHE A 1 95 ? 4.365 -4.829 -0.998 1.00 95.56 95 PHE A C 1
ATOM 720 O O . PHE A 1 95 ? 4.602 -6.024 -0.837 1.00 95.56 95 PHE A O 1
ATOM 727 N N . GLY A 1 96 ? 5.190 -3.885 -0.555 1.00 96.12 96 GLY A N 1
ATOM 728 C CA . GLY A 1 96 ? 6.485 -4.200 0.059 1.00 96.12 96 GLY A CA 1
ATOM 729 C C . GLY A 1 96 ? 7.260 -2.956 0.474 1.00 96.12 96 GLY A C 1
ATOM 730 O O . GLY A 1 96 ? 6.734 -1.845 0.389 1.00 96.12 96 GLY A O 1
ATOM 731 N N . SER A 1 97 ? 8.497 -3.136 0.935 1.00 97.00 97 SER A N 1
ATOM 732 C CA . SER A 1 97 ? 9.367 -2.014 1.310 1.00 97.00 97 SER A CA 1
ATOM 733 C C . SER A 1 97 ? 9.745 -1.160 0.092 1.00 97.00 97 SER A C 1
ATOM 735 O O . SER A 1 97 ? 9.581 -1.575 -1.060 1.00 97.00 97 SER A O 1
ATOM 737 N N . ILE A 1 98 ? 10.277 0.042 0.333 1.00 97.75 98 ILE A N 1
ATOM 738 C CA . ILE A 1 98 ? 10.787 0.899 -0.747 1.00 97.75 98 ILE A CA 1
ATOM 739 C C . ILE A 1 98 ? 11.924 0.221 -1.525 1.00 97.75 98 ILE A C 1
ATOM 741 O O . ILE A 1 98 ? 11.937 0.274 -2.748 1.00 97.75 98 ILE A O 1
ATOM 745 N N . GLU A 1 99 ? 12.822 -0.494 -0.848 1.00 98.12 99 GLU A N 1
ATOM 746 C CA . GLU A 1 99 ? 13.932 -1.214 -1.487 1.00 98.12 99 GLU A CA 1
ATOM 747 C C . GLU A 1 99 ? 13.421 -2.337 -2.397 1.00 98.12 99 GLU A C 1
ATOM 749 O O . GLU A 1 99 ? 13.844 -2.465 -3.545 1.00 98.12 99 GLU A O 1
ATOM 754 N N . GLN A 1 100 ? 12.444 -3.112 -1.917 1.00 97.88 100 GLN A N 1
ATOM 755 C CA . GLN A 1 100 ? 11.792 -4.152 -2.714 1.00 97.88 100 GLN A CA 1
ATOM 756 C C . GLN A 1 100 ? 11.040 -3.562 -3.909 1.00 97.88 100 GLN A C 1
ATOM 758 O O . GLN A 1 100 ? 11.005 -4.175 -4.976 1.00 97.88 100 GLN A O 1
ATOM 763 N N . PHE A 1 101 ? 10.436 -2.384 -3.740 1.00 97.69 101 PHE A N 1
ATOM 764 C CA . PHE A 1 101 ? 9.748 -1.687 -4.819 1.00 97.69 101 PHE A CA 1
ATOM 765 C C . PHE A 1 101 ? 10.732 -1.259 -5.904 1.00 97.69 101 PHE A C 1
ATOM 767 O O . PHE A 1 101 ? 10.485 -1.510 -7.081 1.00 97.69 101 PHE A O 1
ATOM 774 N N . GLU A 1 102 ? 11.848 -0.643 -5.516 1.00 98.00 102 GLU A N 1
ATOM 775 C CA . GLU A 1 102 ? 12.876 -0.205 -6.456 1.00 98.00 102 GLU A CA 1
ATOM 776 C C . GLU A 1 102 ? 13.498 -1.388 -7.204 1.00 98.00 102 GLU A C 1
ATOM 778 O O . GLU A 1 102 ? 13.591 -1.334 -8.430 1.00 98.00 102 GLU A O 1
ATOM 783 N N . GLN A 1 103 ? 13.788 -2.492 -6.510 1.00 98.31 103 GLN A N 1
ATOM 784 C CA . GLN A 1 103 ? 14.258 -3.721 -7.151 1.00 98.31 103 GLN A CA 1
ATOM 785 C C . GLN A 1 103 ? 13.224 -4.282 -8.140 1.00 98.31 103 GLN A C 1
ATOM 787 O O . GLN A 1 103 ? 13.558 -4.573 -9.284 1.00 98.31 103 GLN A O 1
ATOM 792 N N . ALA A 1 104 ? 11.949 -4.377 -7.745 1.00 96.44 104 ALA A N 1
ATOM 793 C CA . ALA A 1 104 ? 10.889 -4.871 -8.626 1.00 96.44 104 ALA A CA 1
ATOM 794 C C . ALA A 1 104 ? 10.660 -3.965 -9.851 1.00 96.44 104 ALA A C 1
ATOM 796 O O . ALA A 1 104 ? 10.204 -4.427 -10.903 1.00 96.44 104 ALA A O 1
ATOM 797 N N . VAL A 1 105 ? 10.942 -2.666 -9.721 1.00 96.19 105 VAL A N 1
ATOM 798 C CA . VAL A 1 105 ? 10.938 -1.726 -10.842 1.00 96.19 105 VAL A CA 1
ATOM 799 C C . VAL A 1 105 ? 12.119 -1.996 -11.769 1.00 96.19 105 VAL A C 1
ATOM 801 O O . VAL A 1 105 ? 11.895 -2.080 -12.975 1.00 96.19 105 VAL A O 1
ATOM 804 N N . ASP A 1 106 ? 13.326 -2.168 -11.234 1.00 97.00 106 ASP A N 1
ATOM 805 C CA . ASP A 1 106 ? 14.538 -2.426 -12.021 1.00 97.00 106 ASP A CA 1
ATOM 806 C C . ASP A 1 106 ? 14.503 -3.796 -12.728 1.00 97.00 106 ASP A C 1
ATOM 808 O O . ASP A 1 106 ? 15.011 -3.934 -13.841 1.00 97.00 106 ASP A O 1
ATOM 812 N N . ASP A 1 107 ? 13.809 -4.786 -12.158 1.00 96.50 107 ASP A N 1
ATOM 813 C CA . ASP A 1 107 ? 13.582 -6.093 -12.794 1.00 96.50 107 ASP A CA 1
ATOM 814 C C . ASP A 1 107 ? 12.679 -6.003 -14.039 1.00 96.50 107 ASP A C 1
ATOM 816 O O . ASP A 1 107 ? 12.713 -6.871 -14.917 1.00 96.50 107 ASP A O 1
ATOM 820 N N . LYS A 1 108 ? 11.821 -4.977 -14.115 1.00 93.94 108 LYS A N 1
ATOM 821 C CA . LYS A 1 108 ? 10.755 -4.875 -15.124 1.00 93.94 108 LYS A CA 1
ATOM 822 C C . LYS A 1 108 ? 10.931 -3.722 -16.106 1.00 93.94 108 LYS A C 1
ATOM 824 O O . LYS A 1 108 ? 10.437 -3.793 -17.234 1.00 93.94 108 LYS A O 1
ATOM 829 N N . TYR A 1 109 ? 11.564 -2.645 -15.676 1.00 93.56 109 TYR A N 1
ATOM 830 C CA . TYR A 1 109 ? 11.706 -1.407 -16.424 1.00 93.56 109 TYR A CA 1
ATOM 831 C C . TYR A 1 109 ? 13.164 -0.961 -16.407 1.00 93.56 109 TYR A C 1
ATOM 833 O O . TYR A 1 109 ? 13.953 -1.358 -15.560 1.00 93.56 109 TYR A O 1
ATOM 841 N N . SER A 1 110 ? 13.521 -0.082 -17.336 1.00 94.12 110 SER A N 1
ATOM 842 C CA . SER A 1 110 ? 14.857 0.502 -17.400 1.00 94.12 110 SER A CA 1
ATOM 843 C C . SER A 1 110 ? 14.798 1.969 -17.824 1.00 94.12 110 SER A C 1
ATOM 845 O O . SER A 1 110 ? 13.750 2.487 -18.234 1.00 94.12 110 SER A O 1
ATOM 847 N N . GLY A 1 111 ? 15.932 2.661 -17.694 1.00 94.50 111 GLY A N 1
ATOM 848 C CA . GLY A 1 111 ? 16.086 4.054 -18.109 1.00 94.50 111 GLY A CA 1
ATOM 849 C C . GLY A 1 111 ? 15.151 5.017 -17.373 1.00 94.50 111 GLY A C 1
ATOM 850 O O . GLY A 1 111 ? 14.806 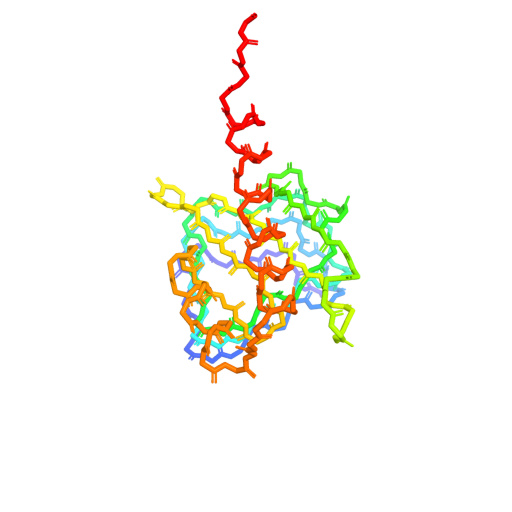4.821 -16.209 1.00 94.50 111 GLY A O 1
ATOM 851 N N . SER A 1 112 ? 14.716 6.069 -18.071 1.00 92.94 112 SER A N 1
ATOM 852 C CA . SER A 1 112 ? 13.900 7.146 -17.489 1.00 92.94 112 SER A CA 1
ATOM 853 C C . SER A 1 112 ? 12.576 6.666 -16.890 1.00 92.94 112 SER A C 1
ATOM 855 O O . SER A 1 112 ? 12.067 7.279 -15.955 1.00 92.94 112 SER A O 1
ATOM 857 N N . ALA A 1 113 ? 12.024 5.562 -17.393 1.00 91.12 113 ALA A N 1
ATOM 858 C CA . ALA A 1 113 ? 10.782 5.001 -16.883 1.00 91.12 113 ALA A CA 1
ATOM 859 C C . ALA A 1 113 ? 10.959 4.338 -15.515 1.00 91.12 113 ALA A C 1
ATOM 861 O O . ALA A 1 113 ? 10.144 4.575 -14.624 1.00 91.12 113 ALA A O 1
ATOM 862 N N . ALA A 1 114 ? 12.026 3.550 -15.338 1.00 95.00 114 ALA A N 1
ATOM 863 C CA . ALA A 1 114 ? 12.378 2.990 -14.036 1.00 95.00 114 ALA A CA 1
ATOM 864 C C . ALA A 1 114 ? 12.631 4.115 -13.026 1.00 95.00 114 ALA A C 1
ATOM 866 O O . ALA A 1 114 ? 12.039 4.129 -11.948 1.00 95.00 114 ALA A O 1
ATOM 867 N N . GLU A 1 115 ? 13.407 5.129 -13.415 1.00 95.12 115 GLU A N 1
ATOM 868 C CA . GLU A 1 115 ? 13.688 6.273 -12.544 1.00 95.12 115 GLU A CA 1
ATOM 869 C C . GLU A 1 115 ? 12.430 7.057 -12.155 1.00 95.12 115 GLU A C 1
ATOM 871 O O . GLU A 1 115 ? 12.293 7.448 -10.996 1.00 95.12 115 GLU A O 1
ATOM 876 N N . ALA A 1 116 ? 11.472 7.232 -13.070 1.00 94.50 116 ALA A N 1
ATOM 877 C CA . ALA A 1 116 ? 10.198 7.878 -12.760 1.00 94.50 116 ALA A CA 1
ATOM 878 C C . ALA A 1 116 ? 9.375 7.082 -11.731 1.00 94.50 116 ALA A C 1
ATOM 880 O O . ALA A 1 116 ? 8.829 7.676 -10.799 1.00 94.50 116 ALA A O 1
ATOM 881 N N . TYR A 1 117 ? 9.313 5.750 -11.861 1.00 96.25 117 TYR A N 1
ATOM 882 C CA . TYR A 1 117 ? 8.636 4.888 -10.887 1.00 96.25 117 TYR A CA 1
ATOM 883 C C . TYR A 1 117 ? 9.295 4.968 -9.509 1.00 96.25 117 TYR A C 1
ATOM 885 O O . TYR A 1 117 ? 8.609 5.238 -8.521 1.00 96.25 117 TYR A O 1
ATOM 893 N N . LYS A 1 118 ? 10.619 4.783 -9.445 1.00 97.19 118 LYS A N 1
ATOM 894 C CA . LYS A 1 118 ? 11.366 4.820 -8.182 1.00 97.19 118 LYS A CA 1
ATOM 895 C C . LYS A 1 118 ? 11.257 6.190 -7.516 1.00 97.19 118 LYS A C 1
ATOM 897 O O . LYS A 1 118 ? 10.960 6.275 -6.327 1.00 97.19 118 LYS A O 1
ATOM 902 N N . LYS A 1 119 ? 11.386 7.276 -8.292 1.00 97.12 119 LYS A N 1
ATOM 903 C CA . LYS A 1 119 ? 11.200 8.642 -7.785 1.00 97.12 119 LYS A CA 1
ATOM 904 C C . LYS A 1 119 ? 9.806 8.839 -7.192 1.00 97.12 119 LYS A C 1
ATOM 906 O O . LYS A 1 119 ? 9.712 9.374 -6.096 1.00 97.12 119 LYS A O 1
ATOM 911 N N . ALA A 1 120 ? 8.747 8.391 -7.864 1.00 97.69 120 ALA A N 1
ATOM 912 C CA . ALA A 1 120 ? 7.393 8.517 -7.332 1.00 97.69 120 ALA A CA 1
ATOM 913 C C . ALA A 1 120 ? 7.218 7.774 -5.995 1.00 97.69 120 ALA A C 1
ATOM 915 O O . ALA A 1 120 ? 6.635 8.331 -5.068 1.00 97.69 120 ALA A O 1
ATOM 916 N N . GLY A 1 121 ? 7.781 6.566 -5.862 1.00 98.06 121 GLY A N 1
ATOM 917 C CA . GLY A 1 121 ? 7.802 5.830 -4.592 1.00 98.06 121 GLY A CA 1
ATOM 918 C C . GLY A 1 121 ? 8.538 6.587 -3.481 1.00 98.06 121 GLY A C 1
ATOM 919 O O . GLY A 1 121 ? 7.993 6.768 -2.392 1.00 98.06 121 GLY A O 1
ATOM 920 N N . ARG A 1 122 ? 9.742 7.099 -3.767 1.00 98.56 122 ARG A N 1
ATOM 921 C CA . ARG A 1 122 ? 10.525 7.899 -2.810 1.00 98.56 122 ARG A CA 1
ATOM 922 C C . ARG A 1 122 ? 9.824 9.195 -2.412 1.00 98.56 122 ARG A C 1
ATOM 924 O O . ARG A 1 122 ? 9.799 9.523 -1.232 1.00 98.56 122 ARG A O 1
ATOM 931 N N . ASP A 1 123 ? 9.231 9.903 -3.371 1.00 98.44 123 ASP A N 1
ATOM 932 C CA . ASP A 1 123 ? 8.476 11.131 -3.117 1.00 98.44 123 ASP A CA 1
ATOM 933 C C . ASP A 1 123 ? 7.275 10.855 -2.195 1.00 98.44 123 ASP A C 1
ATOM 935 O O . ASP A 1 123 ? 7.010 11.643 -1.289 1.00 98.44 123 ASP A O 1
ATOM 939 N N . CYS A 1 124 ? 6.571 9.729 -2.385 1.00 98.50 124 CYS A N 1
ATOM 940 C CA . CYS A 1 124 ? 5.523 9.303 -1.461 1.00 98.50 124 CYS A CA 1
ATOM 941 C C . CYS A 1 124 ? 6.085 9.098 -0.046 1.00 98.50 124 CYS A C 1
ATOM 943 O O . CYS A 1 124 ? 5.557 9.668 0.910 1.00 98.50 124 CYS A O 1
ATOM 945 N N . VAL A 1 125 ? 7.164 8.327 0.110 1.00 98.25 125 VAL A N 1
ATOM 946 C CA . VAL A 1 125 ? 7.763 8.081 1.434 1.00 98.25 125 VAL A CA 1
ATOM 947 C C . VAL A 1 125 ? 8.204 9.384 2.101 1.00 98.25 125 VAL A C 1
ATOM 949 O O . VAL A 1 125 ? 7.910 9.588 3.277 1.00 98.25 125 VAL A O 1
ATOM 952 N N . ALA A 1 126 ? 8.852 10.285 1.360 1.00 97.81 126 ALA A N 1
ATOM 953 C CA . ALA A 1 126 ? 9.295 11.577 1.874 1.00 97.81 126 ALA A CA 1
ATOM 954 C C . ALA A 1 126 ? 8.114 12.432 2.362 1.00 97.81 126 ALA A C 1
ATOM 956 O O . ALA A 1 126 ? 8.113 12.876 3.507 1.00 97.81 126 ALA A O 1
ATOM 957 N N . GLU A 1 127 ? 7.067 12.580 1.544 1.00 97.50 127 GLU A N 1
ATOM 958 C CA . GLU A 1 127 ? 5.863 13.331 1.921 1.00 97.50 127 GLU A CA 1
ATOM 959 C C . GLU A 1 127 ? 5.167 12.718 3.145 1.00 97.50 127 GLU A C 1
ATOM 961 O O . GLU A 1 127 ? 4.719 13.435 4.038 1.00 97.50 127 GLU A O 1
ATOM 966 N N . LEU A 1 128 ? 5.073 11.387 3.212 1.00 96.38 128 LEU A N 1
ATOM 967 C CA . LEU A 1 128 ? 4.446 10.729 4.356 1.00 96.38 128 LEU A CA 1
ATOM 968 C C . LEU A 1 128 ? 5.295 10.872 5.625 1.00 96.38 128 LEU A C 1
ATOM 970 O O . LEU A 1 128 ? 4.742 11.026 6.709 1.00 96.38 128 LEU A O 1
ATOM 974 N N . THR A 1 129 ? 6.621 10.880 5.494 1.00 95.25 129 THR A N 1
ATOM 975 C CA . THR A 1 129 ? 7.535 11.139 6.615 1.00 95.25 129 THR A CA 1
ATOM 976 C C . THR A 1 129 ? 7.286 12.521 7.213 1.00 95.25 129 THR A C 1
ATOM 978 O O . THR A 1 129 ? 7.194 12.645 8.431 1.00 95.25 129 THR A O 1
ATOM 981 N N . GLU A 1 130 ? 7.121 13.547 6.375 1.00 94.94 130 GLU A N 1
ATOM 982 C CA . GLU A 1 130 ? 6.788 14.903 6.831 1.00 94.94 130 GLU A CA 1
ATOM 983 C C . GLU A 1 130 ? 5.401 14.972 7.482 1.00 94.94 130 GLU A C 1
ATOM 985 O O . GLU A 1 130 ? 5.240 15.627 8.508 1.00 94.94 130 GLU A O 1
ATOM 990 N N . LYS A 1 131 ? 4.406 14.256 6.936 1.00 91.31 131 LYS A N 1
ATOM 991 C CA . LYS A 1 131 ? 3.055 14.183 7.524 1.00 91.31 131 LYS A CA 1
ATOM 992 C C . LYS A 1 131 ? 3.038 13.537 8.910 1.00 91.31 131 LYS A C 1
ATOM 994 O O . LYS A 1 131 ? 2.256 13.958 9.756 1.00 91.31 131 LYS A O 1
ATOM 999 N N . LEU A 1 132 ? 3.845 12.497 9.123 1.00 87.31 132 LEU A N 1
ATOM 1000 C CA . LEU A 1 132 ? 3.888 11.756 10.390 1.00 87.31 132 LEU A CA 1
ATOM 1001 C C . LEU A 1 132 ? 4.783 12.425 11.439 1.00 87.31 132 LEU A C 1
ATOM 1003 O O . LEU A 1 132 ? 4.544 12.251 12.630 1.00 87.31 132 LEU A O 1
ATOM 1007 N N . ASN A 1 133 ? 5.767 13.211 11.002 1.00 85.62 133 ASN A N 1
ATOM 1008 C CA . ASN A 1 133 ? 6.660 13.984 11.861 1.00 85.62 133 ASN A CA 1
ATOM 1009 C C . ASN A 1 133 ? 6.559 15.478 11.511 1.00 85.62 133 ASN A C 1
ATOM 1011 O O . ASN A 1 133 ? 7.499 16.020 10.913 1.00 85.62 133 ASN A O 1
ATOM 1015 N N . PRO A 1 134 ? 5.439 16.153 11.839 1.00 65.50 134 PRO A N 1
ATOM 1016 C CA . PRO A 1 134 ? 5.314 17.578 11.576 1.00 65.50 134 PRO A CA 1
ATOM 1017 C C . PRO A 1 134 ? 6.434 18.316 12.315 1.00 65.50 134 PRO A C 1
ATOM 1019 O O . PRO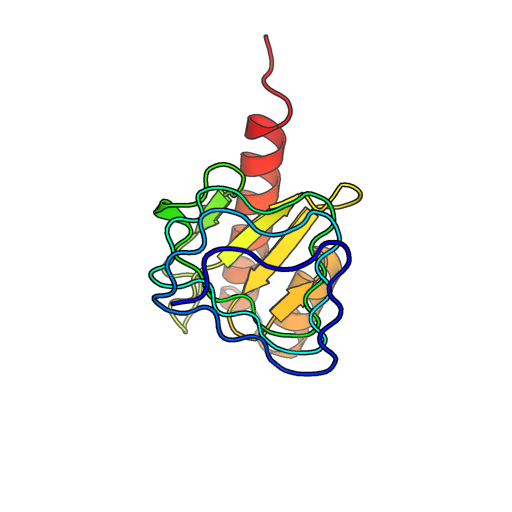 A 1 134 ? 6.618 18.142 13.518 1.00 65.50 134 PRO A O 1
ATOM 1022 N N . LYS A 1 135 ? 7.225 19.099 11.575 1.00 57.34 135 LYS A N 1
ATOM 1023 C CA . LYS A 1 135 ? 8.164 20.048 12.181 1.00 57.34 135 LYS A CA 1
ATOM 1024 C C . LYS A 1 135 ? 7.339 21.199 12.758 1.00 57.34 135 LYS A C 1
ATOM 1026 O O . LYS A 1 135 ? 6.477 21.713 12.045 1.00 57.34 135 LYS A O 1
ATOM 1031 N N . ASP A 1 136 ? 7.599 21.529 14.021 1.00 53.34 136 ASP A N 1
ATOM 1032 C CA . ASP A 1 136 ? 6.961 22.620 14.776 1.00 53.34 136 ASP A CA 1
ATOM 1033 C C . ASP A 1 136 ? 7.052 23.989 14.077 1.00 53.34 136 ASP A C 1
ATOM 1035 O O . ASP A 1 136 ? 8.101 24.273 13.443 1.00 53.34 136 ASP A O 1
#

Sequence (136 aa):
SITALPDNLTVGGWLDLRGTSITALPDNLTVGGWLDLRGTSITALPDNLTVGGSLYLRPEKITNVSYRENCGYSSRTIFAMWTGKEFRIAAGCFFGSIEQFEQAVDDKYSGSAAEAYKKAGRDCVAELTEKLNPKD

pLDDT: mean 94.42, std 6.66, range [53.34, 98.56]

Radius of gyration: 14.89 Å; chains: 1; bounding box: 40×40×35 Å

Foldseek 3Di:
DDAADDALDAALAEAECALPAYAAHHQQYAHLEEYACANYNHAEHHLQYHHNWAYHYDVVRHDLKFWDALQAPVRWIWMWHHNVPAIWIGTGGDTGHLVVQLVVLVVPDDDPNSVSSSVRNVVRVVVSVCVVVPDD

Organism: Citrobacter freundii (NCBI:txid546)